Protein AF-A0A4V2U515-F1 (afdb_monomer_lite)

Radius of gyration: 10.97 Å; chains: 1; bounding box: 22×24×26 Å

Structure (mmCIF, N/CA/C/O backbone):
data_AF-A0A4V2U515-F1
#
_entry.id   AF-A0A4V2U515-F1
#
loop_
_atom_site.group_PDB
_atom_site.id
_atom_site.type_symbol
_atom_site.label_atom_id
_atom_site.label_alt_id
_atom_site.label_comp_id
_atom_site.label_asym_id
_atom_site.label_entity_id
_atom_site.label_seq_id
_atom_site.pdbx_PDB_ins_code
_atom_site.Cartn_x
_atom_site.Cartn_y
_atom_site.Cartn_z
_atom_site.occupancy
_atom_site.B_iso_or_equiv
_atom_site.auth_seq_id
_atom_site.auth_comp_id
_atom_site.auth_asym_id
_atom_site.auth_atom_id
_atom_site.pdbx_PDB_model_num
ATOM 1 N N . MET A 1 1 ? -12.333 11.032 9.024 1.00 49.12 1 MET A N 1
ATOM 2 C CA . MET A 1 1 ? -10.873 10.817 8.919 1.00 49.12 1 MET A CA 1
ATOM 3 C C . MET A 1 1 ? -10.588 10.294 7.525 1.00 49.12 1 MET A C 1
ATOM 5 O O . MET A 1 1 ? -11.299 9.398 7.095 1.00 49.12 1 MET A O 1
ATOM 9 N N . ARG A 1 2 ? -9.642 10.897 6.799 1.00 53.09 2 ARG A N 1
ATOM 10 C CA . ARG A 1 2 ? -9.218 10.429 5.473 1.00 53.09 2 ARG A CA 1
ATOM 11 C C . ARG A 1 2 ? -8.200 9.309 5.696 1.00 53.09 2 ARG A C 1
ATOM 13 O O . ARG A 1 2 ? -7.149 9.562 6.275 1.00 53.09 2 ARG A O 1
ATOM 20 N N . THR A 1 3 ? -8.545 8.081 5.338 1.00 61.78 3 THR A N 1
ATOM 21 C CA . THR A 1 3 ? -7.647 6.918 5.372 1.00 61.78 3 THR A CA 1
ATOM 22 C C . THR A 1 3 ? -6.843 6.896 4.081 1.00 61.78 3 THR A C 1
ATOM 24 O O . THR A 1 3 ? -7.171 6.162 3.154 1.00 61.78 3 THR A O 1
ATOM 27 N N . ASN A 1 4 ? -5.839 7.764 3.992 1.00 81.12 4 ASN A N 1
ATOM 28 C CA . ASN A 1 4 ? -4.967 7.796 2.826 1.00 81.12 4 ASN A CA 1
ATOM 29 C C . ASN A 1 4 ? -3.978 6.633 2.925 1.00 81.12 4 ASN A C 1
ATOM 31 O O . ASN A 1 4 ? -3.234 6.539 3.896 1.00 81.12 4 ASN A O 1
ATOM 35 N N . TRP A 1 5 ? -3.989 5.766 1.924 1.00 88.94 5 TRP A N 1
ATOM 36 C CA . TRP A 1 5 ? -2.968 4.753 1.697 1.00 88.94 5 TRP A CA 1
ATOM 37 C C . TRP A 1 5 ? -1.928 5.335 0.760 1.00 88.94 5 TRP A C 1
ATOM 39 O O . TRP A 1 5 ? -2.294 5.862 -0.291 1.00 88.94 5 TRP A O 1
ATOM 49 N N . ILE A 1 6 ? -0.656 5.245 1.116 1.00 90.31 6 ILE A N 1
ATOM 50 C CA . ILE A 1 6 ? 0.433 5.784 0.311 1.00 90.31 6 ILE A CA 1
ATOM 51 C C . ILE A 1 6 ? 1.304 4.616 -0.140 1.00 90.31 6 ILE A C 1
ATOM 53 O O . ILE A 1 6 ? 1.772 3.829 0.676 1.00 90.31 6 ILE A O 1
ATOM 57 N N . VAL A 1 7 ? 1.501 4.492 -1.449 1.00 89.50 7 VAL A N 1
ATOM 58 C CA . VAL A 1 7 ? 2.428 3.529 -2.044 1.00 89.50 7 VAL A CA 1
ATOM 59 C C . VAL A 1 7 ? 3.527 4.301 -2.750 1.00 89.50 7 VAL A C 1
ATOM 61 O O . VAL A 1 7 ? 3.243 5.097 -3.644 1.00 89.50 7 VAL A O 1
ATOM 64 N N . THR A 1 8 ? 4.776 4.051 -2.386 1.00 90.50 8 THR A N 1
ATOM 65 C CA . THR A 1 8 ? 5.941 4.647 -3.045 1.00 90.50 8 THR A CA 1
ATOM 66 C C . THR A 1 8 ? 6.648 3.576 -3.855 1.00 90.50 8 THR A C 1
ATOM 68 O O . THR A 1 8 ? 6.966 2.521 -3.320 1.00 90.50 8 THR A O 1
ATOM 71 N N . ASN A 1 9 ? 6.905 3.828 -5.136 1.00 88.94 9 ASN A N 1
ATOM 72 C CA . ASN A 1 9 ? 7.722 2.963 -5.990 1.00 88.94 9 ASN A CA 1
ATOM 73 C C . ASN A 1 9 ? 8.742 3.791 -6.788 1.00 88.94 9 ASN A C 1
ATOM 75 O O . ASN A 1 9 ? 8.876 5.001 -6.595 1.00 88.94 9 ASN A O 1
ATOM 79 N N . SER A 1 10 ? 9.449 3.152 -7.723 1.00 88.12 10 SER A N 1
ATOM 80 C CA . SER A 1 10 ? 10.419 3.806 -8.619 1.00 88.12 10 SER A CA 1
ATOM 81 C C . SER A 1 10 ? 9.831 4.962 -9.444 1.00 88.12 10 SER A C 1
ATOM 83 O O . SER A 1 10 ? 10.568 5.851 -9.867 1.00 88.12 10 SER A O 1
ATOM 85 N N . ASN A 1 11 ? 8.511 4.967 -9.653 1.00 88.31 11 ASN A N 1
ATOM 86 C CA . ASN A 1 11 ? 7.789 5.975 -10.427 1.00 88.31 11 ASN A CA 1
ATOM 87 C C . ASN A 1 11 ? 7.272 7.141 -9.563 1.00 88.31 11 ASN A C 1
ATOM 89 O O . ASN A 1 11 ? 6.710 8.093 -10.104 1.00 88.31 11 ASN A O 1
ATOM 93 N N . GLY A 1 12 ? 7.452 7.082 -8.239 1.00 91.31 12 GLY A N 1
ATOM 94 C CA . GLY A 1 12 ? 7.075 8.135 -7.298 1.00 91.31 12 GLY A CA 1
ATOM 95 C C . GLY A 1 12 ? 6.056 7.691 -6.248 1.00 91.31 12 GLY A C 1
ATOM 96 O O . GLY A 1 12 ? 5.923 6.508 -5.939 1.00 91.31 12 GLY A O 1
ATOM 97 N N . VAL A 1 13 ? 5.360 8.676 -5.677 1.00 93.19 13 VAL A N 1
ATOM 98 C CA . VAL A 1 13 ? 4.402 8.504 -4.575 1.00 93.19 13 VAL A CA 1
ATOM 99 C C . VAL A 1 13 ? 2.975 8.473 -5.117 1.00 93.19 13 VAL A C 1
ATOM 101 O O . VAL A 1 13 ? 2.561 9.385 -5.834 1.00 93.19 13 VAL A O 1
ATOM 104 N N . HIS A 1 14 ? 2.210 7.455 -4.730 1.00 91.44 14 HIS A N 1
ATOM 105 C CA . HIS A 1 14 ? 0.828 7.229 -5.155 1.00 91.44 14 HIS A CA 1
ATOM 106 C C . HIS A 1 14 ? -0.090 7.170 -3.939 1.00 91.44 14 HIS A C 1
ATOM 108 O O . HIS A 1 14 ? 0.149 6.394 -3.018 1.00 91.44 14 HIS A O 1
ATOM 114 N N . THR A 1 15 ? -1.160 7.963 -3.945 1.0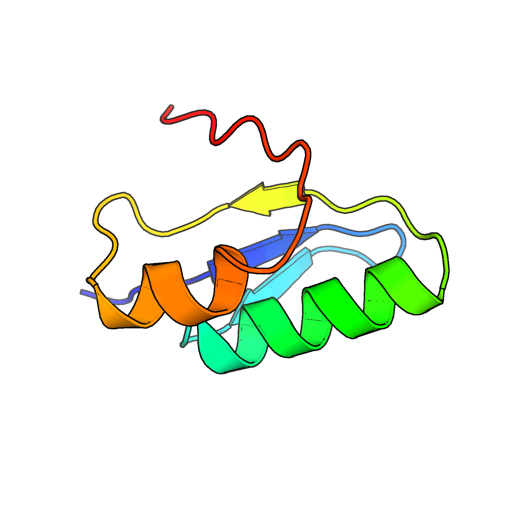0 92.12 15 THR A N 1
ATOM 115 C CA . THR A 1 15 ? -2.114 8.027 -2.829 1.00 92.12 15 THR A CA 1
ATOM 116 C C . THR A 1 15 ? -3.452 7.429 -3.234 1.00 92.12 15 THR A C 1
ATOM 118 O O . THR A 1 15 ? -4.006 7.774 -4.278 1.00 92.12 15 THR A O 1
ATOM 121 N N . PHE A 1 16 ? -4.008 6.578 -2.377 1.00 90.62 16 PHE A N 1
ATOM 122 C CA . PHE A 1 16 ? -5.285 5.910 -2.587 1.00 90.62 16 PHE A CA 1
ATOM 123 C C . PHE A 1 16 ? -6.218 6.131 -1.397 1.00 90.62 16 PHE A C 1
ATOM 125 O O . PHE A 1 16 ? -5.803 6.068 -0.243 1.00 90.62 16 PHE A O 1
ATOM 132 N N . ASP A 1 17 ? -7.507 6.324 -1.674 1.00 88.62 17 ASP A N 1
ATOM 133 C CA . ASP A 1 17 ? -8.519 6.509 -0.625 1.00 88.62 17 ASP A CA 1
ATOM 134 C C . ASP A 1 17 ? -8.938 5.192 0.059 1.00 88.62 17 ASP A C 1
ATOM 136 O O . ASP A 1 17 ? -9.603 5.209 1.095 1.00 88.62 17 ASP A O 1
ATOM 140 N N . THR A 1 18 ? -8.604 4.034 -0.529 1.00 88.31 18 THR A N 1
ATOM 141 C CA . THR A 1 18 ? -9.055 2.716 -0.052 1.00 88.31 18 THR A CA 1
ATOM 142 C C . THR A 1 18 ? -7.954 1.661 -0.125 1.00 88.31 18 THR A C 1
ATOM 144 O O . THR A 1 18 ? -7.143 1.657 -1.055 1.00 88.31 18 THR A O 1
ATOM 147 N N . ALA A 1 19 ? -7.999 0.699 0.804 1.00 88.12 19 ALA A N 1
ATOM 148 C CA . ALA A 1 19 ? -7.111 -0.464 0.819 1.00 88.12 19 ALA A CA 1
ATOM 149 C C . ALA A 1 19 ? -7.203 -1.286 -0.472 1.00 88.12 19 ALA A C 1
ATOM 151 O O . ALA A 1 19 ? -6.199 -1.797 -0.961 1.00 88.12 19 ALA A O 1
ATOM 152 N N . ARG A 1 20 ? -8.401 -1.387 -1.061 1.00 89.81 20 ARG A N 1
ATOM 153 C CA . ARG A 1 20 ? -8.641 -2.114 -2.315 1.00 89.81 20 ARG A CA 1
ATOM 154 C C . ARG A 1 20 ? -7.849 -1.538 -3.489 1.00 89.81 20 ARG A C 1
ATOM 156 O O . ARG A 1 20 ? -7.294 -2.289 -4.282 1.00 89.81 20 ARG A O 1
ATOM 163 N N . ASN A 1 21 ? -7.804 -0.215 -3.618 1.00 91.62 21 ASN A N 1
ATOM 164 C CA . ASN A 1 21 ? -7.076 0.411 -4.721 1.00 91.62 21 ASN A CA 1
ATOM 165 C C . ASN A 1 21 ? -5.563 0.341 -4.490 1.00 91.62 21 ASN A C 1
ATOM 167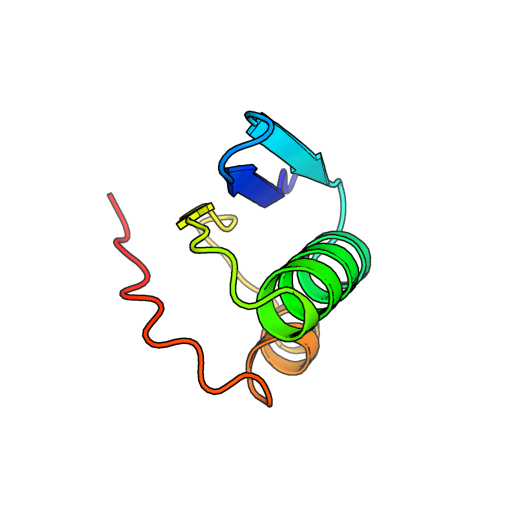 O O . ASN A 1 21 ? -4.822 0.018 -5.416 1.00 91.62 21 ASN A O 1
ATOM 171 N N . ALA A 1 22 ? -5.121 0.572 -3.251 1.00 90.56 22 ALA A N 1
ATOM 172 C CA . ALA A 1 22 ? -3.712 0.461 -2.885 1.00 90.56 22 ALA A CA 1
ATOM 173 C C . ALA A 1 22 ? -3.174 -0.964 -3.094 1.00 90.56 22 ALA A C 1
ATOM 175 O O . ALA A 1 22 ? -2.130 -1.144 -3.712 1.00 90.56 22 ALA A O 1
ATOM 176 N N . SER A 1 23 ? -3.915 -1.983 -2.657 1.00 89.50 23 SER A N 1
ATOM 177 C CA . SER A 1 23 ? -3.559 -3.393 -2.866 1.00 89.50 23 SER A CA 1
ATOM 178 C C . SER A 1 23 ? -3.466 -3.759 -4.345 1.00 89.50 23 SER A C 1
ATOM 180 O O . SER A 1 23 ? -2.477 -4.355 -4.760 1.00 89.50 23 SER A O 1
ATOM 182 N N . ALA A 1 24 ? -4.440 -3.358 -5.166 1.00 90.62 24 ALA A N 1
ATOM 183 C CA . ALA A 1 24 ? -4.388 -3.606 -6.606 1.00 90.62 24 ALA A CA 1
ATOM 184 C C . ALA A 1 24 ? -3.139 -2.984 -7.257 1.00 90.62 24 ALA A C 1
ATOM 186 O O . ALA A 1 24 ? -2.510 -3.602 -8.116 1.00 90.62 24 ALA A O 1
ATOM 187 N N . PHE A 1 25 ? -2.752 -1.780 -6.826 1.00 90.19 25 PHE A N 1
ATOM 188 C CA . PHE A 1 25 ? -1.541 -1.119 -7.310 1.00 90.19 25 PHE A CA 1
ATOM 189 C C . PHE A 1 25 ? -0.259 -1.833 -6.855 1.00 90.19 25 PHE A C 1
ATOM 191 O O . PHE A 1 25 ? 0.653 -2.047 -7.657 1.00 90.19 25 PHE A O 1
ATOM 198 N N . VAL A 1 26 ? -0.201 -2.242 -5.586 1.00 87.75 26 VAL A N 1
ATOM 199 C CA . VAL A 1 26 ? 0.911 -3.022 -5.029 1.00 87.75 26 VAL A CA 1
ATOM 200 C C . VAL A 1 26 ? 1.088 -4.335 -5.789 1.00 87.75 26 VAL A C 1
ATOM 202 O O . VAL A 1 26 ? 2.190 -4.631 -6.239 1.00 87.75 26 VAL A O 1
ATOM 205 N N . GLN A 1 27 ? 0.008 -5.083 -6.015 1.00 87.00 27 GLN A N 1
ATOM 206 C CA . GLN A 1 27 ? 0.058 -6.352 -6.738 1.00 87.00 27 GLN A CA 1
ATOM 207 C C . GLN A 1 27 ? 0.580 -6.172 -8.172 1.00 87.00 27 GLN A C 1
ATOM 209 O O . GLN A 1 27 ? 1.462 -6.907 -8.605 1.00 87.00 27 GLN A O 1
ATOM 214 N N . ALA A 1 28 ? 0.123 -5.131 -8.873 1.00 87.00 28 ALA A N 1
ATOM 215 C CA . ALA A 1 28 ? 0.634 -4.804 -10.203 1.00 87.00 28 ALA A CA 1
ATOM 216 C C . ALA A 1 28 ? 2.127 -4.414 -10.201 1.00 87.00 28 ALA A C 1
ATOM 218 O O . ALA A 1 28 ? 2.820 -4.637 -11.193 1.00 87.00 28 ALA A O 1
ATOM 219 N N . SER A 1 29 ? 2.623 -3.828 -9.106 1.00 85.12 29 SER A N 1
ATOM 220 C CA . SER A 1 29 ? 4.041 -3.480 -8.933 1.00 85.12 29 SER A CA 1
ATOM 221 C C . SER A 1 29 ? 4.889 -4.725 -8.630 1.00 85.12 29 SER A C 1
ATOM 223 O O . SER A 1 29 ? 5.964 -4.892 -9.205 1.00 85.12 29 SER A O 1
ATOM 225 N N . MET A 1 30 ? 4.365 -5.653 -7.818 1.00 81.88 30 MET A N 1
ATOM 226 C CA . MET A 1 30 ? 4.974 -6.965 -7.558 1.00 81.88 30 MET A CA 1
ATOM 227 C C . MET A 1 30 ? 5.115 -7.801 -8.832 1.00 81.88 30 MET A C 1
ATOM 229 O O . MET A 1 30 ? 6.183 -8.358 -9.071 1.00 81.88 30 MET A O 1
ATOM 233 N N . ASP A 1 31 ? 4.085 -7.839 -9.683 1.00 81.44 31 ASP A N 1
ATOM 234 C CA . ASP A 1 31 ? 4.12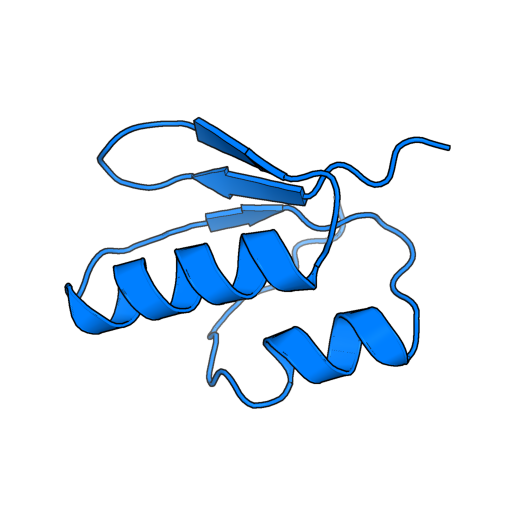7 -8.561 -10.966 1.00 81.44 31 ASP A CA 1
ATOM 235 C C . ASP A 1 31 ? 5.233 -8.025 -11.898 1.00 81.44 31 ASP A C 1
ATOM 237 O O . ASP A 1 31 ? 5.782 -8.750 -12.732 1.00 81.44 31 ASP A O 1
ATOM 241 N N . ARG A 1 32 ? 5.609 -6.751 -11.733 1.00 82.12 32 ARG A N 1
ATOM 242 C CA . ARG A 1 32 ? 6.720 -6.101 -12.446 1.00 82.12 32 ARG A CA 1
ATOM 243 C C . ARG A 1 32 ? 8.074 -6.263 -11.756 1.00 82.12 32 ARG A C 1
ATOM 245 O O . ARG A 1 32 ? 9.063 -5.757 -12.277 1.00 82.12 32 ARG A O 1
ATOM 252 N N . HIS A 1 33 ? 8.133 -6.980 -10.634 1.00 81.75 33 HIS A N 1
ATOM 253 C CA . HIS A 1 33 ? 9.322 -7.128 -9.792 1.00 81.75 33 HIS A CA 1
ATOM 254 C C . HIS A 1 33 ? 9.887 -5.777 -9.309 1.00 81.75 33 HIS A C 1
ATOM 256 O O . HIS A 1 33 ? 11.096 -5.628 -9.129 1.00 81.75 33 HIS A O 1
ATOM 262 N N . GLU A 1 34 ? 9.022 -4.776 -9.114 1.00 79.75 34 GLU A N 1
ATOM 263 C CA . GLU A 1 34 ? 9.409 -3.482 -8.550 1.00 79.75 34 GLU A CA 1
ATOM 264 C C . GLU A 1 34 ? 9.368 -3.521 -7.019 1.00 79.75 34 GLU A C 1
ATOM 266 O O . GLU A 1 34 ? 8.449 -4.078 -6.416 1.00 79.75 34 GLU A O 1
ATOM 271 N N . TYR A 1 35 ? 10.342 -2.864 -6.390 1.00 82.50 35 TYR A N 1
ATOM 272 C CA . TYR A 1 35 ? 10.279 -2.560 -4.965 1.00 82.50 35 TYR A CA 1
ATOM 273 C C . TYR A 1 35 ? 9.282 -1.430 -4.715 1.00 82.50 35 TYR A C 1
ATOM 275 O O . TYR A 1 35 ? 9.203 -0.467 -5.486 1.00 82.50 35 TYR A O 1
ATOM 283 N N . PHE A 1 36 ? 8.554 -1.538 -3.611 1.00 83.75 36 PHE A N 1
ATOM 284 C CA . PHE A 1 36 ? 7.627 -0.515 -3.158 1.00 83.75 36 PHE A CA 1
ATOM 285 C C . PHE A 1 36 ? 7.625 -0.427 -1.633 1.00 83.75 36 PHE A C 1
ATOM 287 O O . PHE A 1 36 ? 7.926 -1.393 -0.933 1.00 83.75 36 PHE A O 1
ATOM 294 N N . GLU A 1 37 ? 7.228 0.734 -1.135 1.00 86.38 37 GLU A N 1
ATOM 295 C CA . GLU A 1 37 ? 6.919 0.983 0.267 1.00 86.38 37 GLU A CA 1
ATOM 296 C C . GLU A 1 37 ? 5.420 1.249 0.391 1.00 86.38 37 GLU A C 1
ATOM 298 O O . GLU A 1 37 ? 4.832 1.920 -0.461 1.00 86.38 37 GLU A O 1
ATOM 303 N N . LEU A 1 38 ? 4.796 0.713 1.438 1.00 86.38 38 LEU A N 1
ATOM 304 C CA . LEU A 1 38 ? 3.380 0.900 1.733 1.00 86.38 38 LEU A CA 1
ATOM 305 C C . LEU A 1 38 ? 3.243 1.576 3.096 1.00 86.38 38 LEU A C 1
ATOM 307 O O . LEU A 1 38 ? 3.542 0.965 4.119 1.00 86.38 38 LEU A O 1
ATOM 311 N N . 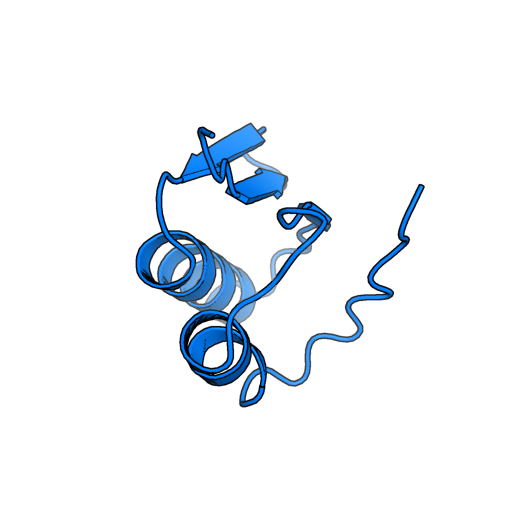ASP A 1 39 ? 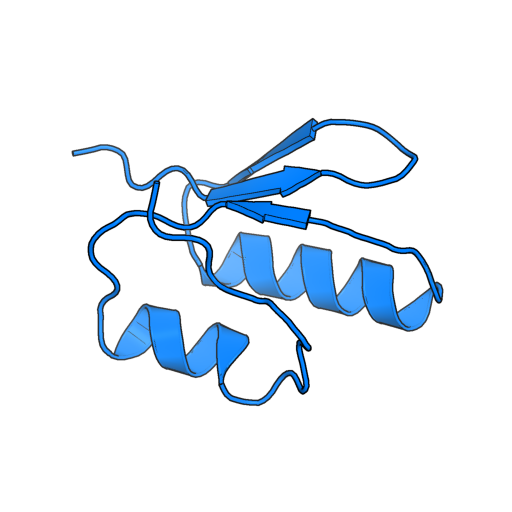2.735 2.802 3.102 1.00 87.19 39 ASP A N 1
ATOM 312 C CA . ASP A 1 39 ? 2.304 3.505 4.304 1.00 87.19 39 ASP A CA 1
ATOM 313 C C . ASP A 1 39 ? 0.773 3.420 4.401 1.00 87.19 39 ASP A C 1
ATOM 315 O O . ASP A 1 39 ? 0.015 3.835 3.514 1.00 87.19 39 ASP A O 1
ATOM 319 N N . ALA A 1 40 ? 0.330 2.759 5.464 1.00 83.94 40 ALA A N 1
ATOM 320 C CA . ALA A 1 40 ? -1.051 2.393 5.701 1.00 83.94 40 ALA A CA 1
ATOM 321 C C . ALA A 1 40 ? -1.631 3.237 6.843 1.00 83.94 40 ALA A C 1
ATOM 323 O O . ALA A 1 40 ? -0.917 3.577 7.787 1.00 83.94 40 ALA A O 1
ATOM 324 N N . PRO A 1 41 ? -2.946 3.517 6.842 1.00 82.12 41 PRO A N 1
ATOM 325 C CA . PRO A 1 41 ? -3.580 4.194 7.962 1.00 82.12 41 PRO A CA 1
ATOM 326 C C . PRO A 1 41 ? -3.308 3.478 9.299 1.00 82.12 41 PRO A C 1
ATOM 328 O O . PRO A 1 41 ? -3.340 2.246 9.353 1.00 82.12 41 PRO A O 1
ATOM 331 N N . PRO A 1 42 ? -3.151 4.221 10.412 1.00 76.75 42 PRO A N 1
ATOM 332 C CA . PRO A 1 42 ? -2.770 3.652 11.710 1.00 76.75 42 PRO A CA 1
ATOM 333 C C . PRO A 1 42 ? -3.818 2.690 12.284 1.00 76.75 42 PRO A C 1
ATOM 335 O O . PRO A 1 42 ? -3.536 1.893 13.174 1.00 76.75 42 PRO A O 1
ATOM 338 N N . THR A 1 43 ? -5.059 2.761 11.802 1.00 79.25 43 THR A N 1
ATOM 339 C CA . THR A 1 43 ? -6.133 1.850 12.193 1.00 79.25 43 THR A CA 1
ATOM 340 C C . THR A 1 43 ? -6.674 1.154 10.957 1.00 79.25 43 THR A C 1
ATOM 342 O O . THR A 1 43 ? -7.341 1.772 10.132 1.00 79.25 43 THR A O 1
ATOM 345 N N . LEU A 1 44 ? -6.403 -0.147 10.861 1.00 79.00 44 LEU A N 1
ATOM 346 C CA . LEU A 1 44 ? -6.898 -0.999 9.785 1.00 79.00 44 LEU A CA 1
ATOM 347 C C . LEU A 1 44 ? -8.154 -1.744 10.223 1.00 79.00 44 LEU A C 1
ATOM 349 O O . LEU A 1 44 ? -8.179 -2.385 11.282 1.00 79.00 44 LEU A O 1
ATOM 353 N N . SER A 1 45 ? -9.189 -1.704 9.387 1.00 83.56 45 SER A N 1
ATOM 354 C CA . SER A 1 45 ? -10.369 -2.545 9.560 1.00 83.56 45 SER A CA 1
ATOM 355 C C . SER A 1 45 ? -10.052 -4.014 9.237 1.00 83.56 45 SER A C 1
ATOM 357 O O . SER A 1 45 ? -8.999 -4.364 8.697 1.00 83.56 45 SER A O 1
ATOM 359 N N . ALA A 1 46 ? -10.970 -4.922 9.581 1.00 83.19 46 ALA A N 1
ATOM 360 C CA . ALA A 1 46 ? -10.858 -6.319 9.157 1.00 83.19 46 ALA A CA 1
ATOM 361 C C . ALA A 1 46 ? -10.922 -6.468 7.627 1.00 83.19 46 ALA A C 1
ATOM 363 O O . ALA A 1 46 ? -10.352 -7.411 7.087 1.00 83.19 46 ALA A O 1
ATOM 364 N N . GLU A 1 47 ? -11.604 -5.551 6.939 1.00 83.75 47 GLU A N 1
ATOM 365 C CA . GLU A 1 47 ? -11.689 -5.541 5.482 1.00 83.75 47 GLU A CA 1
ATOM 366 C C . GLU A 1 47 ? -10.363 -5.104 4.850 1.00 83.75 47 GLU A C 1
ATOM 368 O O . GLU A 1 47 ? -9.854 -5.802 3.978 1.00 83.75 47 GLU A O 1
ATOM 373 N N . ASP A 1 48 ? -9.743 -4.037 5.360 1.00 84.12 48 ASP A N 1
ATOM 374 C CA . ASP A 1 48 ? -8.443 -3.553 4.873 1.00 84.12 48 ASP A CA 1
ATOM 375 C C . ASP A 1 48 ? -7.370 -4.644 4.948 1.00 84.12 48 ASP A C 1
ATOM 377 O O . ASP A 1 48 ? -6.638 -4.891 3.989 1.00 84.12 48 ASP A O 1
ATOM 381 N N . ARG A 1 49 ? -7.334 -5.372 6.071 1.00 82.44 49 ARG A N 1
ATOM 382 C CA . ARG A 1 49 ? -6.408 -6.494 6.273 1.00 82.44 49 ARG A CA 1
ATOM 383 C C . ARG A 1 49 ? -6.612 -7.639 5.284 1.00 82.44 49 ARG A C 1
ATOM 385 O O . ARG A 1 49 ? -5.644 -8.324 4.977 1.00 82.44 49 ARG A O 1
ATOM 392 N N . LYS A 1 50 ? -7.825 -7.865 4.767 1.00 85.44 50 LYS A N 1
ATOM 393 C CA . LYS A 1 50 ? -8.064 -8.933 3.779 1.00 85.44 50 LYS A CA 1
ATOM 394 C C . LYS A 1 50 ? -7.388 -8.641 2.447 1.00 85.44 50 LYS A C 1
ATOM 396 O O . LYS A 1 50 ? -6.904 -9.574 1.817 1.00 85.44 50 LYS A O 1
ATOM 401 N N . TYR A 1 51 ? -7.340 -7.374 2.039 1.00 84.25 51 TYR A N 1
ATOM 402 C CA . TYR A 1 51 ? -6.719 -6.998 0.773 1.00 84.25 51 TYR A CA 1
ATOM 403 C C . TYR A 1 51 ? -5.206 -7.241 0.778 1.00 84.25 51 TYR A C 1
ATOM 405 O O . TYR A 1 51 ? -4.669 -7.669 -0.234 1.00 84.25 51 TYR A O 1
ATOM 413 N N . PHE A 1 52 ? -4.537 -7.050 1.918 1.00 76.00 52 PHE A N 1
ATOM 414 C CA . PHE A 1 52 ? -3.084 -7.224 2.035 1.00 76.00 52 PHE A CA 1
ATOM 415 C C . PHE A 1 52 ? -2.654 -8.560 2.666 1.00 76.00 52 PHE A C 1
ATOM 417 O O . PHE A 1 52 ? -1.519 -8.973 2.481 1.00 76.00 52 PHE A O 1
ATOM 424 N N . GLY A 1 53 ? -3.538 -9.276 3.369 1.00 66.94 53 GLY A N 1
ATOM 425 C CA . GLY A 1 53 ? -3.190 -10.503 4.103 1.00 66.94 53 GLY A CA 1
ATOM 426 C C . GLY A 1 53 ? -2.844 -11.719 3.236 1.00 66.94 53 GLY A C 1
ATOM 427 O O . GLY A 1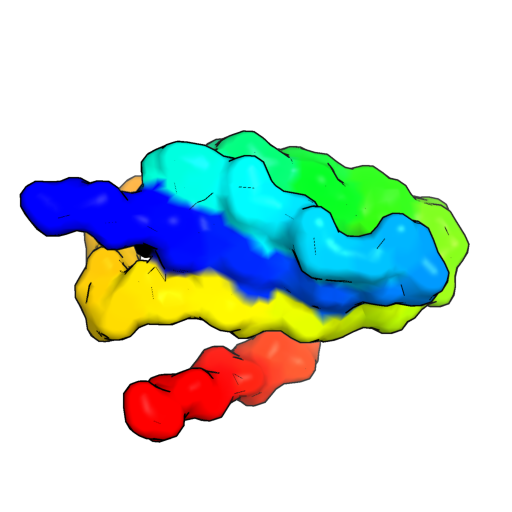 53 ? -2.251 -12.668 3.738 1.00 66.94 53 GLY A O 1
ATOM 428 N N . ALA A 1 54 ? -3.206 -11.705 1.949 1.00 61.28 54 ALA A N 1
ATOM 429 C CA . ALA A 1 54 ? -2.805 -12.732 0.982 1.00 61.28 54 ALA A CA 1
ATOM 430 C C . ALA A 1 54 ? -1.508 -12.379 0.237 1.00 61.28 54 ALA A C 1
ATOM 432 O O . ALA A 1 54 ? -0.935 -13.229 -0.444 1.00 61.28 54 ALA A O 1
ATOM 433 N N . MET A 1 55 ? -1.049 -11.133 0.347 1.00 63.84 55 MET A N 1
ATOM 434 C CA . MET A 1 55 ? 0.227 -10.730 -0.213 1.00 63.84 55 MET A CA 1
ATOM 435 C C . MET A 1 55 ? 1.300 -11.117 0.803 1.00 63.84 55 MET A C 1
ATOM 437 O O . MET A 1 55 ? 1.259 -10.672 1.949 1.00 63.84 55 MET A O 1
ATOM 441 N N . LEU A 1 56 ? 2.261 -11.952 0.401 1.00 54.56 56 LEU A N 1
ATOM 442 C CA . LEU A 1 56 ? 3.526 -12.134 1.123 1.00 54.56 56 LEU A CA 1
ATOM 443 C C . LEU A 1 56 ? 4.335 -10.837 0.999 1.00 54.56 56 LEU A C 1
ATOM 445 O O . LEU A 1 56 ? 5.372 -10.791 0.347 1.00 54.56 56 LEU A O 1
ATOM 449 N N . ILE A 1 57 ? 3.813 -9.746 1.548 1.00 55.47 57 ILE A N 1
ATOM 450 C CA . ILE A 1 57 ? 4.585 -8.531 1.701 1.00 55.47 57 ILE A CA 1
ATOM 451 C C . ILE A 1 57 ? 5.465 -8.813 2.907 1.00 55.47 57 ILE A C 1
ATOM 453 O O . ILE A 1 57 ? 4.959 -8.929 4.025 1.00 55.47 57 ILE A O 1
ATOM 457 N N . GLU A 1 58 ? 6.780 -8.863 2.716 1.00 48.88 58 GLU A N 1
ATOM 458 C CA . GLU A 1 58 ? 7.723 -8.488 3.776 1.00 48.88 58 GLU A CA 1
ATOM 459 C C . GLU A 1 58 ? 7.560 -6.978 4.065 1.00 48.88 58 GLU A C 1
ATOM 461 O O . GLU A 1 58 ? 8.507 -6.202 4.054 1.00 48.88 58 GLU A O 1
ATOM 466 N N . ALA A 1 59 ? 6.320 -6.518 4.263 1.00 46.03 59 ALA A N 1
ATOM 467 C CA . ALA A 1 59 ? 6.023 -5.191 4.746 1.00 46.03 59 ALA A CA 1
ATOM 468 C C . ALA A 1 59 ? 6.255 -5.268 6.239 1.00 46.03 59 ALA A C 1
ATOM 470 O O . ALA A 1 59 ? 5.392 -5.686 7.015 1.00 46.03 59 ALA A O 1
ATOM 471 N N . THR A 1 60 ? 7.438 -4.841 6.645 1.00 45.22 60 THR A N 1
ATOM 472 C CA . THR A 1 60 ? 7.598 -4.268 7.968 1.00 45.22 60 THR A CA 1
ATOM 473 C C . THR A 1 60 ? 6.650 -3.071 8.017 1.00 45.22 60 THR A C 1
ATOM 475 O O . THR A 1 60 ? 6.969 -1.998 7.515 1.00 45.22 60 THR A O 1
ATOM 478 N N . PHE A 1 61 ? 5.436 -3.269 8.536 1.00 51.66 61 PHE A N 1
ATOM 479 C CA . PHE A 1 61 ? 4.536 -2.169 8.864 1.00 51.66 61 PHE A CA 1
ATOM 480 C C . PHE A 1 61 ? 5.197 -1.396 10.006 1.00 51.66 61 PHE A C 1
ATOM 482 O O . PHE A 1 61 ? 4.969 -1.691 11.180 1.00 51.66 61 PHE A O 1
ATOM 489 N N . GLU A 1 62 ? 6.080 -0.456 9.675 1.00 44.69 62 GLU A N 1
ATOM 490 C CA . GLU A 1 62 ? 6.622 0.464 10.662 1.00 44.69 62 GLU A CA 1
ATOM 491 C C . GLU A 1 62 ? 5.499 1.420 11.067 1.00 44.69 62 GLU A C 1
ATOM 493 O O . GLU A 1 62 ? 5.200 2.394 10.382 1.00 44.69 62 GLU A O 1
ATOM 498 N N . GLN A 1 63 ? 4.848 1.120 12.192 1.00 43.44 63 GLN A N 1
ATOM 499 C CA . GLN A 1 63 ? 4.068 2.115 12.919 1.00 43.44 63 GLN A CA 1
ATOM 500 C C . GLN A 1 63 ? 5.066 3.139 13.475 1.00 43.44 63 GLN A C 1
ATOM 502 O O . GLN A 1 63 ? 5.701 2.874 14.497 1.00 43.44 63 GLN A O 1
ATOM 507 N N . LYS A 1 64 ? 5.262 4.259 12.775 1.00 39.16 64 LYS A N 1
ATOM 508 C CA . LYS A 1 64 ? 5.946 5.434 13.333 1.00 39.16 64 LYS A CA 1
ATOM 509 C C . LYS A 1 64 ? 4.958 6.391 13.978 1.00 39.16 64 LYS A C 1
ATOM 511 O O . LYS A 1 64 ? 3.842 6.547 13.436 1.00 39.16 64 LYS A O 1
#

Secondary structure (DSSP, 8-state):
----EEEEETTEEEEESSHHHHHHHHHHHHHTT--EEEE--SS--HHHHHHHHTS---------

Sequence (64 aa):
MRTNWIVTNSNGVHTFDTARNASAFVQASMDRHEYFELDAPPTLSAEDRKYFGAMLIEATFEQK

pLDDT: mean 78.14, std 15.24, range [39.16, 93.19]

Foldseek 3Di:
DQFWKWKQWPVGIDTDSALQVVLVVVVVCVVVVTDMAIAGGPDDDPVSCVSCVPPPPPHPNPPD